Protein AF-A0A0K3BJU8-F1 (afdb_monomer_lite)

Sequence (49 aa):
MSKRIRIFRRRSADDLLERSMRTCPGCQRDVHVFAAGCRHCGQELEIAG

Radius of gyration: 18.95 Å; chains: 1; bounding box: 55×37×21 Å

Secondary structure (DSSP, 8-state):
------------S-HHHHTTEEE-TTT--EEETT-SB-TTT--B-----

pLDDT: mean 73.3, std 12.21, range [46.22, 89.12]

Foldseek 3Di:
DDDDDPPDPPDPPPPVQVVQWDQDPPPRDTDGLQDCADPPPRHGDDNPD

Structure (mmCIF, N/CA/C/O backbone):
data_AF-A0A0K3BJU8-F1
#
_entry.id   AF-A0A0K3BJU8-F1
#
loop_
_atom_site.group_PDB
_atom_site.id
_atom_site.type_symbol
_atom_site.label_atom_id
_atom_site.label_alt_id
_atom_site.label_comp_id
_atom_site.label_asym_id
_atom_site.label_entity_id
_atom_site.label_seq_id
_atom_site.pdbx_PDB_ins_code
_atom_site.Cartn_x
_atom_site.Cartn_y
_atom_site.Cartn_z
_atom_site.occupancy
_atom_site.B_iso_or_equiv
_atom_site.auth_seq_id
_atom_site.auth_comp_id
_atom_site.auth_asym_id
_atom_site.auth_atom_id
_atom_site.pdbx_PDB_model_num
ATOM 1 N N . MET A 1 1 ? 47.551 -30.612 3.239 1.00 46.22 1 MET A N 1
ATOM 2 C CA . MET A 1 1 ? 46.398 -29.794 3.685 1.00 46.22 1 MET A CA 1
ATOM 3 C C . MET A 1 1 ? 46.010 -28.801 2.592 1.00 46.22 1 MET A C 1
ATOM 5 O O . MET A 1 1 ? 46.754 -27.854 2.378 1.00 46.22 1 MET A O 1
ATOM 9 N N . SER A 1 2 ? 44.876 -28.983 1.909 1.00 51.59 2 SER A N 1
ATOM 10 C CA . SER A 1 2 ? 44.426 -28.048 0.861 1.00 51.59 2 SER A CA 1
ATOM 11 C C . SER A 1 2 ? 43.308 -27.152 1.395 1.00 51.59 2 SER A C 1
ATOM 13 O O . SER A 1 2 ? 42.190 -27.612 1.636 1.00 51.59 2 SER A O 1
ATOM 15 N N . LYS A 1 3 ? 43.624 -25.872 1.625 1.00 59.81 3 LYS A N 1
ATOM 16 C CA . LYS A 1 3 ? 42.676 -24.847 2.087 1.00 59.81 3 LYS A CA 1
ATOM 17 C C . LYS A 1 3 ? 41.659 -24.569 0.972 1.00 59.81 3 LYS A C 1
ATOM 19 O O . LYS A 1 3 ? 41.978 -23.916 -0.014 1.00 59.81 3 LYS A O 1
ATOM 24 N N . ARG A 1 4 ? 40.434 -25.088 1.118 1.00 63.41 4 ARG A N 1
ATOM 25 C CA . ARG A 1 4 ? 39.313 -24.820 0.202 1.00 63.41 4 ARG A CA 1
ATOM 26 C C . ARG A 1 4 ? 38.842 -23.376 0.380 1.00 63.41 4 ARG A C 1
ATOM 28 O O . ARG A 1 4 ? 38.164 -23.058 1.355 1.00 63.41 4 ARG A O 1
ATOM 35 N N . ILE A 1 5 ? 39.209 -22.515 -0.562 1.00 68.50 5 ILE A N 1
ATOM 36 C CA . ILE A 1 5 ? 38.719 -21.138 -0.661 1.00 68.50 5 ILE A CA 1
ATOM 37 C C . ILE A 1 5 ? 37.228 -21.209 -1.019 1.00 68.50 5 ILE A C 1
ATOM 39 O O . ILE A 1 5 ? 36.859 -21.733 -2.068 1.00 68.50 5 ILE A O 1
ATOM 43 N N . ARG A 1 6 ? 36.351 -20.730 -0.129 1.00 68.06 6 ARG A N 1
ATOM 44 C CA . ARG A 1 6 ? 34.904 -20.653 -0.387 1.00 68.06 6 ARG A CA 1
ATOM 45 C C . ARG A 1 6 ? 34.605 -19.364 -1.158 1.00 68.06 6 ARG A C 1
ATOM 47 O O . ARG A 1 6 ? 34.316 -18.336 -0.559 1.00 68.06 6 ARG A O 1
ATOM 54 N N . ILE A 1 7 ? 34.710 -19.433 -2.485 1.00 68.62 7 ILE A N 1
ATOM 55 C CA . ILE A 1 7 ? 34.560 -18.296 -3.418 1.00 68.62 7 ILE A CA 1
ATOM 56 C C . ILE A 1 7 ? 33.089 -17.837 -3.538 1.00 68.62 7 ILE A C 1
ATOM 58 O O . ILE A 1 7 ? 32.801 -16.722 -3.958 1.00 68.62 7 ILE A O 1
ATOM 62 N N . PHE A 1 8 ? 32.129 -18.657 -3.107 1.00 63.91 8 PHE A N 1
ATOM 63 C CA . PHE A 1 8 ? 30.701 -18.349 -3.204 1.00 63.91 8 PHE A CA 1
ATOM 64 C C . PHE A 1 8 ? 30.180 -17.667 -1.934 1.00 63.91 8 PHE A C 1
ATOM 66 O O . PHE A 1 8 ? 29.503 -18.281 -1.106 1.00 63.91 8 PHE A O 1
ATOM 73 N N . ARG A 1 9 ? 30.483 -16.375 -1.772 1.00 64.19 9 ARG A N 1
ATOM 74 C CA . ARG A 1 9 ? 29.759 -15.515 -0.827 1.00 64.19 9 ARG A CA 1
ATOM 75 C C . ARG A 1 9 ? 28.382 -15.248 -1.442 1.00 64.19 9 ARG A C 1
ATOM 77 O O . ARG A 1 9 ? 28.283 -14.473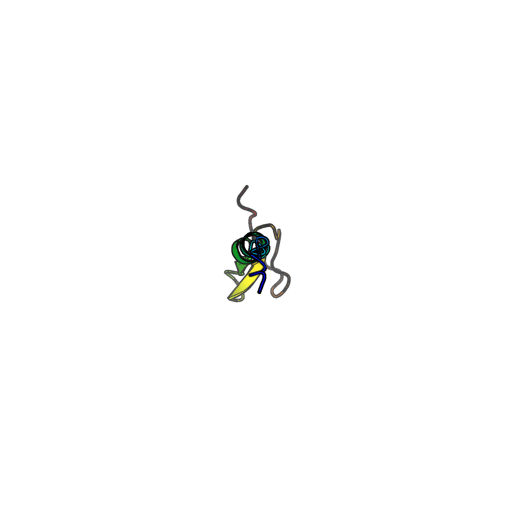 -2.389 1.00 64.19 9 ARG A O 1
ATOM 84 N N . ARG A 1 10 ? 27.341 -15.953 -0.971 1.00 63.56 10 ARG A N 1
ATOM 85 C CA . ARG A 1 10 ? 25.947 -15.716 -1.395 1.00 63.56 10 ARG A CA 1
ATOM 86 C C . ARG A 1 10 ? 25.655 -14.226 -1.245 1.00 63.56 10 ARG A C 1
ATOM 88 O O . ARG A 1 10 ? 25.727 -13.697 -0.140 1.00 63.56 10 ARG A O 1
ATOM 95 N N . ARG A 1 11 ? 25.397 -13.559 -2.366 1.00 62.38 11 ARG A N 1
ATOM 96 C CA . ARG A 1 11 ? 24.942 -12.173 -2.401 1.00 62.38 11 ARG A CA 1
ATOM 97 C C . ARG A 1 11 ? 23.512 -12.177 -1.865 1.00 62.38 11 ARG A C 1
ATOM 99 O O . ARG A 1 11 ? 22.693 -12.944 -2.367 1.00 62.38 11 ARG A O 1
ATOM 106 N N . SER A 1 12 ? 23.276 -11.420 -0.799 1.00 60.28 12 SER A N 1
ATOM 107 C CA . SER A 1 12 ? 21.987 -11.270 -0.128 1.00 60.28 12 SER A CA 1
ATOM 108 C C . SER A 1 12 ? 20.930 -10.899 -1.167 1.00 60.28 12 SER A C 1
ATOM 110 O O . SER A 1 12 ? 21.034 -9.860 -1.808 1.00 60.28 12 SER A O 1
ATOM 112 N N . ALA A 1 13 ? 19.981 -11.798 -1.413 1.00 56.84 13 ALA A N 1
ATOM 113 C CA . ALA A 1 13 ? 18.929 -11.616 -2.412 1.00 56.84 13 ALA A CA 1
ATOM 114 C C . ALA A 1 13 ? 17.721 -10.834 -1.857 1.00 56.84 13 ALA A C 1
ATOM 116 O O . ALA A 1 13 ? 16.699 -10.750 -2.530 1.00 56.84 13 ALA A O 1
ATOM 117 N N . ASP A 1 14 ? 17.833 -10.274 -0.649 1.00 56.81 14 ASP A N 1
ATOM 118 C CA . ASP A 1 14 ? 16.688 -9.803 0.142 1.00 56.81 14 ASP A CA 1
ATOM 119 C C . ASP A 1 14 ? 16.497 -8.275 0.146 1.00 56.81 14 ASP A C 1
ATOM 121 O O . ASP A 1 14 ? 15.413 -7.786 0.443 1.00 56.81 14 ASP A O 1
ATOM 125 N N . ASP A 1 15 ? 17.492 -7.493 -0.288 1.00 58.78 15 ASP A N 1
ATOM 126 C CA . ASP A 1 15 ? 17.436 -6.026 -0.179 1.00 58.78 15 ASP A CA 1
ATOM 127 C C . ASP A 1 15 ? 16.389 -5.352 -1.093 1.00 58.78 15 ASP A C 1
ATOM 129 O O . ASP A 1 15 ? 16.058 -4.182 -0.901 1.00 58.78 15 ASP A O 1
ATOM 133 N N . LEU A 1 16 ? 15.878 -6.041 -2.122 1.00 62.53 16 LEU A N 1
ATOM 134 C CA . LEU A 1 16 ? 14.932 -5.442 -3.076 1.00 62.53 16 LEU A CA 1
ATOM 135 C C . LEU A 1 16 ? 13.484 -5.489 -2.567 1.00 62.53 16 LEU A C 1
ATOM 137 O O . LEU A 1 16 ? 12.713 -4.554 -2.798 1.00 62.53 16 LEU A O 1
ATOM 141 N N . LEU A 1 17 ? 13.119 -6.567 -1.867 1.00 62.12 17 LEU A N 1
ATOM 142 C CA . LEU A 1 17 ? 11.768 -6.762 -1.346 1.00 62.12 17 LEU A CA 1
ATOM 143 C C . LEU A 1 17 ? 11.551 -5.948 -0.066 1.00 62.12 17 LEU A C 1
ATOM 145 O O . LEU A 1 17 ? 10.539 -5.257 0.041 1.00 62.12 17 LEU A O 1
ATOM 149 N N . GLU A 1 18 ? 12.525 -5.951 0.853 1.00 60.94 18 GLU A N 1
ATOM 150 C CA . GLU A 1 18 ? 12.455 -5.158 2.091 1.00 60.94 18 GLU A CA 1
ATOM 151 C C . GLU A 1 18 ? 12.328 -3.655 1.805 1.00 60.94 18 GLU A C 1
ATOM 153 O O . GLU A 1 18 ? 11.594 -2.936 2.479 1.00 60.94 18 GLU A O 1
ATOM 158 N N . ARG A 1 19 ? 12.973 -3.176 0.739 1.00 66.38 19 ARG A N 1
ATOM 159 C CA . ARG A 1 19 ? 12.976 -1.759 0.350 1.00 66.38 19 ARG A CA 1
ATOM 160 C C . ARG A 1 19 ? 11.738 -1.325 -0.434 1.00 66.38 19 ARG A C 1
ATOM 162 O O . ARG A 1 19 ? 11.555 -0.137 -0.681 1.00 66.38 19 ARG A O 1
ATOM 169 N N . SER A 1 20 ? 10.893 -2.287 -0.804 1.00 79.44 20 SER A N 1
ATOM 170 C CA . SER A 1 20 ? 9.625 -2.072 -1.507 1.00 79.44 20 SER A CA 1
ATOM 171 C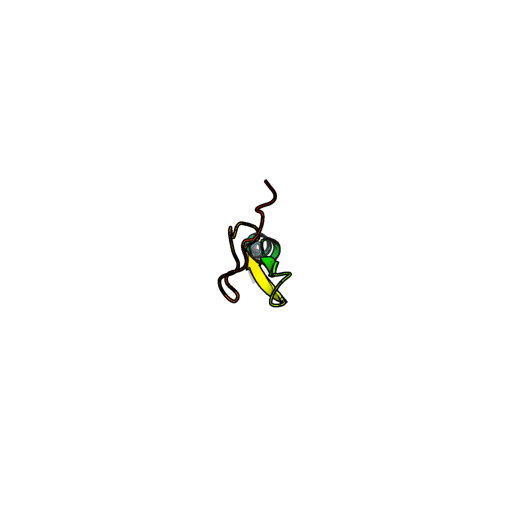 C . SER A 1 20 ? 8.422 -2.069 -0.553 1.00 79.44 20 SER A C 1
ATOM 173 O O . SER A 1 20 ? 7.277 -2.151 -0.998 1.00 79.44 20 SER A O 1
ATOM 175 N N . MET A 1 21 ? 8.652 -1.971 0.758 1.00 83.69 21 MET A N 1
ATOM 176 C CA . MET A 1 21 ? 7.609 -1.820 1.775 1.00 83.69 21 MET A CA 1
ATOM 177 C C . MET A 1 21 ? 7.511 -0.342 2.192 1.00 83.69 21 MET A C 1
ATOM 179 O O . MET A 1 21 ? 8.520 0.315 2.433 1.00 83.69 21 MET A O 1
ATOM 183 N N . ARG A 1 22 ? 6.291 0.191 2.282 1.00 83.62 22 ARG A N 1
ATOM 184 C CA . ARG A 1 22 ? 5.966 1.500 2.867 1.00 83.62 22 ARG A CA 1
ATOM 185 C C . ARG A 1 22 ? 4.948 1.325 3.982 1.00 83.62 22 ARG A C 1
ATOM 187 O O . ARG A 1 22 ? 4.138 0.405 3.949 1.00 83.62 22 ARG A O 1
ATOM 194 N N . THR A 1 23 ? 4.926 2.240 4.938 1.00 86.00 23 THR A N 1
ATOM 195 C CA . THR A 1 23 ? 3.896 2.248 5.979 1.00 86.00 23 THR A CA 1
ATOM 196 C C . THR A 1 23 ? 2.617 2.907 5.458 1.00 86.00 23 THR A C 1
ATOM 198 O O . THR A 1 23 ? 2.651 3.999 4.891 1.00 86.00 23 THR A O 1
ATOM 201 N N . CYS A 1 24 ? 1.470 2.253 5.643 1.00 86.62 24 CYS A N 1
ATOM 202 C CA . CYS A 1 24 ? 0.169 2.807 5.280 1.00 86.62 24 CYS A CA 1
ATOM 203 C C . CYS A 1 24 ? -0.193 3.997 6.197 1.00 86.62 24 CYS A C 1
ATOM 205 O O . CYS A 1 24 ? -0.199 3.821 7.416 1.00 86.62 24 CYS A O 1
ATOM 207 N N . PRO A 1 25 ? -0.579 5.172 5.660 1.00 83.19 25 PRO A N 1
ATOM 208 C CA . PRO A 1 25 ? -0.938 6.338 6.474 1.00 83.19 25 PRO A CA 1
ATOM 209 C C . PRO A 1 25 ? -2.235 6.161 7.283 1.00 83.19 25 PRO A C 1
ATOM 211 O O . PRO A 1 25 ? -2.420 6.850 8.278 1.00 83.19 25 PRO A O 1
ATOM 214 N N . GLY A 1 26 ? -3.125 5.243 6.885 1.00 85.12 26 GLY A N 1
ATOM 215 C CA . GLY A 1 26 ? -4.397 5.009 7.579 1.00 85.12 26 GLY A CA 1
ATOM 216 C C . GLY A 1 26 ? -4.275 4.085 8.792 1.00 85.12 26 GLY A C 1
ATOM 217 O O . GLY A 1 26 ? -4.751 4.406 9.874 1.00 85.12 26 GLY A O 1
ATOM 218 N N . CYS A 1 27 ? -3.630 2.926 8.626 1.00 89.12 27 CYS A N 1
ATOM 219 C CA . CYS A 1 27 ? -3.571 1.886 9.664 1.00 89.12 27 CYS A CA 1
ATOM 220 C C . CYS A 1 27 ? -2.161 1.577 10.177 1.00 89.12 27 CYS A C 1
ATOM 222 O O . CYS A 1 27 ? -1.989 0.618 10.926 1.00 89.12 27 CYS A O 1
ATOM 224 N N . GLN A 1 28 ? -1.155 2.335 9.731 1.00 88.06 28 GLN A N 1
ATOM 225 C CA . GLN A 1 28 ? 0.249 2.205 10.139 1.00 88.06 28 GLN A CA 1
ATOM 226 C C . GLN A 1 28 ? 0.846 0.804 9.938 1.00 88.06 28 GLN A C 1
ATOM 228 O O . GLN A 1 28 ? 1.791 0.414 10.616 1.00 88.06 28 GLN A O 1
ATOM 233 N N . ARG A 1 29 ? 0.294 0.030 8.998 1.00 87.75 29 ARG A N 1
ATOM 234 C CA . ARG A 1 29 ? 0.788 -1.307 8.659 1.00 87.75 29 ARG A CA 1
ATOM 235 C C . ARG A 1 29 ? 1.713 -1.247 7.455 1.00 87.75 29 ARG A C 1
ATOM 237 O O . ARG A 1 29 ? 1.498 -0.425 6.564 1.00 87.75 29 ARG A O 1
ATOM 244 N N . ASP A 1 30 ? 2.693 -2.138 7.415 1.00 86.69 30 ASP A N 1
ATOM 245 C CA . ASP A 1 30 ? 3.570 -2.300 6.262 1.00 86.69 30 ASP A CA 1
ATOM 246 C C . ASP A 1 30 ? 2.783 -2.830 5.062 1.00 86.69 30 ASP A C 1
ATOM 248 O O . ASP A 1 30 ? 2.072 -3.836 5.134 1.00 86.69 30 ASP A O 1
ATOM 252 N N . VAL A 1 31 ? 2.882 -2.106 3.955 1.00 86.31 31 VAL A N 1
ATOM 253 C CA . VAL A 1 31 ? 2.225 -2.404 2.686 1.00 86.31 31 VAL A CA 1
ATOM 254 C C . VAL A 1 31 ? 3.215 -2.227 1.548 1.00 86.31 31 VAL A C 1
ATOM 256 O O . VAL A 1 31 ? 4.155 -1.444 1.626 1.00 86.31 31 VAL A O 1
ATOM 259 N N . HIS A 1 32 ? 3.002 -2.939 0.451 1.00 83.62 32 HIS A N 1
ATOM 260 C CA . HIS A 1 32 ? 3.889 -2.834 -0.700 1.00 83.62 32 HIS A CA 1
ATOM 261 C C . HIS A 1 32 ? 3.793 -1.438 -1.348 1.00 83.62 32 HIS A C 1
ATOM 263 O O . HIS A 1 32 ? 2.695 -0.895 -1.494 1.00 83.62 32 HIS A O 1
ATOM 269 N N . VAL A 1 33 ? 4.915 -0.858 -1.781 1.00 80.69 33 VAL A N 1
ATOM 270 C CA . VAL A 1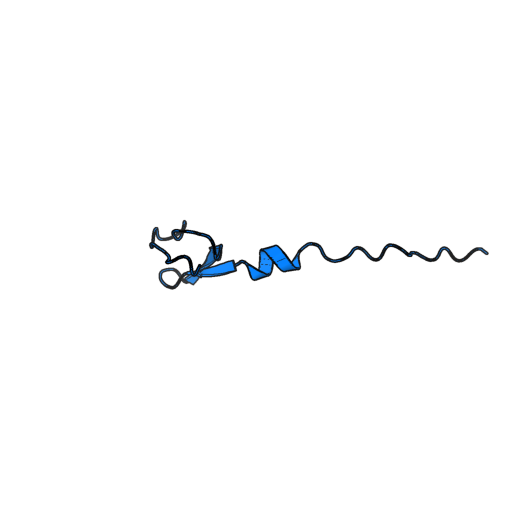 33 ? 4.949 0.459 -2.454 1.00 80.69 33 VAL A CA 1
ATOM 271 C C . VAL A 1 33 ? 4.121 0.470 -3.738 1.00 80.69 33 VAL A C 1
ATOM 273 O O . VAL A 1 33 ? 3.450 1.455 -4.021 1.00 80.69 33 VAL A O 1
ATOM 276 N N . PHE A 1 34 ? 4.075 -0.660 -4.448 1.00 76.50 34 PHE A N 1
ATOM 277 C CA . PHE A 1 34 ? 3.246 -0.845 -5.646 1.00 76.50 34 PHE A CA 1
ATOM 278 C C . PHE A 1 34 ? 1.798 -1.269 -5.347 1.00 76.50 34 PHE A C 1
ATOM 280 O O . PHE A 1 34 ? 1.048 -1.591 -6.266 1.00 76.50 34 PHE A O 1
ATOM 287 N N . ALA A 1 35 ? 1.385 -1.336 -4.077 1.00 80.19 35 ALA A N 1
ATOM 288 C CA . ALA A 1 35 ? -0.006 -1.621 -3.754 1.00 80.19 35 ALA A CA 1
ATOM 289 C C . ALA A 1 35 ? -0.875 -0.400 -4.088 1.00 80.19 35 ALA A C 1
ATOM 291 O O . ALA A 1 35 ? -0.654 0.674 -3.529 1.00 80.19 35 ALA A O 1
ATOM 292 N N . ALA A 1 36 ? -1.883 -0.604 -4.942 1.00 81.06 36 ALA A N 1
ATOM 293 C CA . ALA A 1 36 ? -2.934 0.375 -5.246 1.00 81.06 36 ALA A CA 1
ATOM 294 C C . ALA A 1 36 ? -3.821 0.699 -4.027 1.00 81.06 36 ALA A C 1
ATOM 296 O O . ALA A 1 36 ? -4.510 1.710 -3.991 1.00 81.06 36 ALA A O 1
ATOM 297 N N . GLY A 1 37 ? -3.812 -0.167 -3.012 1.00 83.94 37 GLY A N 1
ATOM 298 C CA . GLY A 1 37 ? -4.555 0.030 -1.777 1.00 83.94 37 GLY A CA 1
ATOM 299 C C . GLY A 1 37 ? -4.038 -0.850 -0.645 1.00 83.94 37 GLY A C 1
ATOM 300 O O . GLY A 1 37 ? -3.392 -1.881 -0.861 1.00 83.94 37 GLY A O 1
ATOM 301 N N . CYS A 1 38 ? -4.308 -0.436 0.588 1.00 87.44 38 CYS A N 1
ATOM 302 C CA . CYS A 1 38 ? -3.947 -1.176 1.784 1.00 87.44 38 CYS A CA 1
ATOM 303 C C . CYS A 1 38 ? -4.893 -2.365 1.984 1.00 87.44 38 CYS A C 1
ATOM 305 O O . CYS A 1 38 ? -6.094 -2.186 2.160 1.00 87.44 38 CYS A O 1
ATOM 307 N N . ARG A 1 39 ? -4.352 -3.587 2.052 1.00 83.12 39 ARG A N 1
ATOM 308 C CA . ARG A 1 39 ? -5.154 -4.800 2.309 1.00 83.12 39 ARG A CA 1
ATOM 309 C C . ARG A 1 39 ? -5.745 -4.874 3.720 1.00 83.12 39 ARG A C 1
ATOM 311 O O . ARG A 1 39 ? -6.646 -5.670 3.945 1.00 83.12 39 ARG A O 1
ATOM 3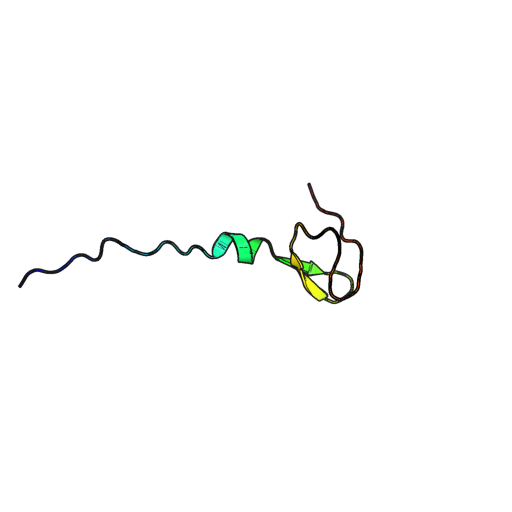18 N N . HIS A 1 40 ? -5.228 -4.089 4.664 1.00 83.56 40 HIS A N 1
ATOM 319 C CA . HIS A 1 40 ? -5.652 -4.139 6.064 1.00 83.56 40 HIS A CA 1
ATOM 320 C C . HIS A 1 40 ? -6.804 -3.185 6.373 1.00 83.56 40 HIS A C 1
ATOM 322 O O . HIS A 1 40 ? -7.740 -3.576 7.061 1.00 83.56 40 HIS A O 1
ATOM 328 N N . CYS A 1 41 ? -6.745 -1.948 5.877 1.00 85.94 41 CYS A N 1
ATOM 329 C CA . CYS A 1 41 ? -7.789 -0.946 6.115 1.00 85.94 41 CYS A CA 1
ATOM 330 C C . CYS A 1 41 ? -8.629 -0.612 4.881 1.00 85.94 41 CYS A C 1
ATOM 332 O O . CYS A 1 41 ? -9.609 0.111 5.008 1.00 85.94 41 CYS A O 1
ATOM 334 N N . GLY A 1 42 ? -8.252 -1.100 3.696 1.00 84.38 42 GLY A N 1
ATOM 335 C CA . GLY A 1 42 ? -8.946 -0.789 2.445 1.00 84.38 42 GLY A CA 1
ATOM 336 C C . GLY A 1 42 ? -8.674 0.617 1.910 1.00 84.38 42 GLY A C 1
ATOM 337 O O . GLY A 1 42 ? -9.321 1.028 0.955 1.00 84.38 42 GLY A O 1
ATOM 338 N N . GLN A 1 43 ? -7.734 1.362 2.499 1.00 83.31 43 GLN A N 1
ATOM 339 C CA . GLN A 1 43 ? -7.412 2.708 2.037 1.00 83.31 43 GLN A CA 1
ATOM 340 C C . GLN A 1 43 ? -6.739 2.669 0.667 1.00 83.31 43 GLN A C 1
ATOM 342 O O . GLN A 1 43 ? -5.763 1.939 0.486 1.00 83.31 43 GLN A O 1
ATOM 347 N N . GLU A 1 44 ? -7.242 3.465 -0.273 1.00 83.88 44 GLU A N 1
AT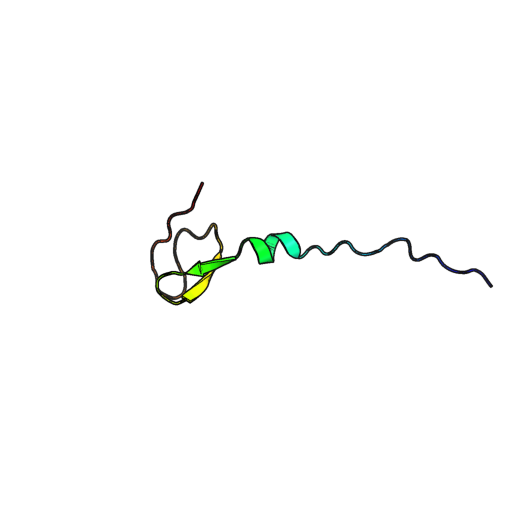OM 348 C CA . GLU A 1 44 ? -6.623 3.655 -1.581 1.00 83.88 44 GLU A CA 1
ATOM 349 C C . GLU A 1 44 ? -5.274 4.357 -1.400 1.00 83.88 44 GLU A C 1
ATOM 351 O O . GLU A 1 44 ? -5.157 5.339 -0.661 1.00 83.88 44 GLU A O 1
ATOM 356 N N . LEU A 1 45 ? -4.227 3.785 -1.989 1.00 78.62 45 LEU A N 1
ATOM 357 C CA . LEU A 1 45 ? -2.874 4.297 -1.873 1.00 78.62 45 LEU A CA 1
ATOM 358 C C . LEU A 1 45 ? -2.407 4.712 -3.256 1.00 78.62 45 LEU A C 1
ATOM 360 O O . LEU A 1 45 ? -2.261 3.877 -4.147 1.00 78.62 45 LEU A O 1
ATOM 364 N N . GLU A 1 46 ? -2.099 5.992 -3.407 1.00 67.19 46 GLU A N 1
ATOM 365 C CA . GLU A 1 46 ? -1.535 6.498 -4.648 1.00 67.19 46 GLU A CA 1
ATOM 366 C C . GLU A 1 46 ? -0.183 5.814 -4.899 1.00 67.19 46 GLU A C 1
ATOM 368 O O . GLU A 1 46 ? 0.693 5.739 -4.021 1.00 67.19 46 GLU A O 1
ATOM 373 N N . ILE A 1 47 ? -0.048 5.210 -6.077 1.00 67.69 47 ILE A N 1
ATOM 374 C CA . ILE A 1 47 ? 1.185 4.565 -6.517 1.00 67.69 47 ILE A CA 1
ATOM 375 C C . ILE A 1 47 ? 2.043 5.692 -7.090 1.00 67.69 47 ILE A C 1
AT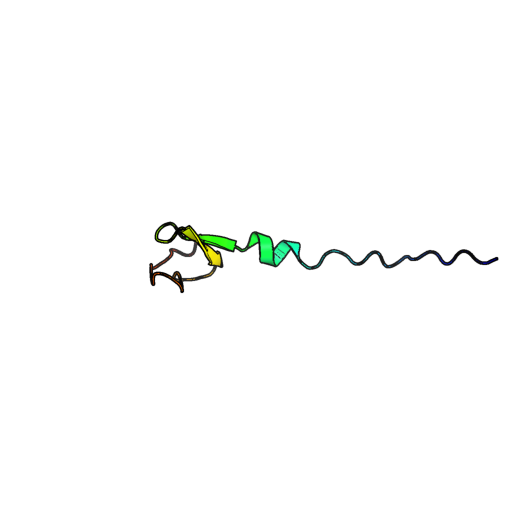OM 377 O O . ILE A 1 47 ? 1.689 6.264 -8.118 1.00 67.69 47 ILE A O 1
ATOM 381 N N . ALA A 1 48 ? 3.129 6.050 -6.405 1.00 61.22 48 ALA A N 1
ATOM 382 C CA . ALA A 1 48 ? 4.081 7.025 -6.926 1.00 61.22 48 ALA A CA 1
ATOM 383 C C . ALA A 1 48 ? 4.832 6.372 -8.098 1.00 61.22 48 ALA A C 1
ATOM 385 O O . ALA A 1 48 ? 5.720 5.548 -7.875 1.00 61.22 48 ALA A O 1
ATOM 386 N N . GLY A 1 49 ? 4.367 6.652 -9.318 1.00 48.62 49 GLY A N 1
ATOM 387 C CA . GLY A 1 49 ? 5.007 6.258 -10.575 1.00 48.62 49 GLY A CA 1
ATOM 388 C C . GLY A 1 49 ? 6.216 7.117 -10.902 1.00 48.62 49 GLY A C 1
ATOM 389 O O . GLY A 1 49 ? 6.215 8.306 -10.513 1.00 48.62 49 GLY A O 1
#